Protein 4HSP (pdb70)

Sequence (147 aa):
GAPRELTWSQLIPAGAPPAPAPLPIHDLANALSEAGPAASQQSPNAPVVKALDGIEAKLPGYIVPLEISEAGLVTEFLLVPYYGACIHVPPPPSNQIVYVKTAKGVQDELYQPFWVEGTFKVENASSELAAAGYRQASKVTPYEYEG

Structure (mmCIF, N/CA/C/O backbone):
data_4HSP
#
_entry.id   4HSP
#
_cell.length_a   119.033
_cell.length_b   119.033
_cell.length_c   60.972
_cell.angle_alpha   90.000
_cell.angle_beta   90.000
_cell.angle_gamma   120.000
#
_symmetry.space_group_name_H-M   'P 62 2 2'
#
loop_
_entity.id
_entity.type
_entity.pdbx_description
1 polymer 'hypothetical protein'
2 non-polymer 'SULFATE ION'
3 non-polymer 1,2-ETHANEDIOL
4 water water
#
loop_
_atom_site.group_PDB
_atom_site.id
_atom_site.type_symbol
_atom_site.label_atom_id
_atom_site.label_alt_id
_atom_site.label_comp_id
_atom_site.label_asym_id
_atom_site.label_entity_id
_atom_site.label_seq_id
_atom_site.pdbx_PDB_ins_code
_atom_site.Cartn_x
_atom_site.Cartn_y
_atom_site.Cartn_z
_atom_site.occupancy
_atom_site.B_iso_or_equiv
_atom_site.auth_seq_id
_atom_site.auth_comp_id
_atom_site.auth_asym_id
_atom_site.auth_atom_id
_atom_site.pdbx_PDB_model_num
ATOM 1 N N . GLY A 1 1 ? 77.909 18.262 24.096 1.00 87.05 0 GLY A N 1
ATOM 2 C CA . GLY A 1 1 ? 76.647 18.395 24.819 1.00 86.01 0 GLY A CA 1
ATOM 3 C C . GLY A 1 1 ? 75.423 18.209 23.948 1.00 84.11 0 GLY A C 1
ATOM 4 O O . GLY A 1 1 ? 75.504 17.571 22.896 1.00 82.26 0 GLY A O 1
ATOM 5 N N . ALA A 1 2 ? 74.279 18.770 24.402 1.00 77.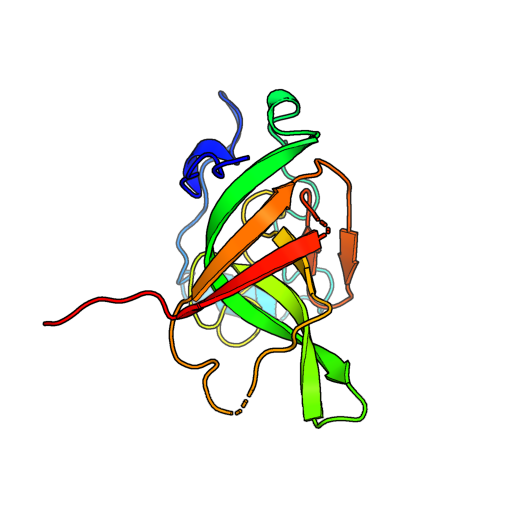45 24 ALA A N 1
ATOM 6 C CA . ALA A 1 2 ? 72.992 18.709 23.724 1.00 73.89 24 ALA A CA 1
ATOM 7 C C . ALA A 1 2 ? 73.079 19.327 22.321 1.00 74.57 24 ALA A C 1
ATOM 8 O O . ALA A 1 2 ? 73.602 20.433 22.179 1.00 76.07 24 ALA A O 1
ATOM 10 N N . PRO A 1 3 ? 72.609 18.641 21.263 1.00 66.25 25 PRO A N 1
ATOM 11 C CA . PRO A 1 3 ? 72.710 19.237 19.928 1.00 63.53 25 PRO A CA 1
ATOM 12 C C . PRO A 1 3 ? 71.729 20.387 19.703 1.00 65.22 25 PRO A C 1
ATOM 13 O O . PRO A 1 3 ? 70.604 20.375 20.227 1.00 64.78 25 PRO A O 1
ATOM 17 N N . ARG A 1 4 ? 72.184 21.390 18.918 1.00 59.85 26 ARG A N 1
ATOM 18 C CA . ARG A 1 4 ? 71.398 22.541 18.442 1.00 56.94 26 ARG A CA 1
ATOM 19 C C . ARG A 1 4 ? 70.541 22.021 17.306 1.00 56.96 26 ARG A C 1
ATOM 20 O O . ARG A 1 4 ? 71.089 21.514 16.334 1.00 53.89 26 ARG A O 1
ATOM 28 N N . GLU A 1 5 ? 69.217 22.097 17.420 1.00 53.97 27 GLU A N 1
ATOM 29 C CA . GLU A 1 5 ? 68.341 21.679 16.330 1.00 50.51 27 GLU A CA 1
ATOM 30 C C . GLU A 1 5 ? 68.410 22.702 15.208 1.00 53.81 27 GLU A C 1
ATOM 31 O O . GLU A 1 5 ? 68.324 23.897 15.441 1.00 55.40 27 GLU A O 1
ATOM 37 N N . LEU A 1 6 ? 68.570 22.217 13.994 1.00 50.75 28 LEU A N 1
ATOM 38 C CA . LEU A 1 6 ? 68.608 23.029 12.786 1.00 49.46 28 LEU A CA 1
ATOM 39 C C . LEU A 1 6 ? 67.397 22.748 11.912 1.00 49.78 28 LEU A C 1
ATOM 40 O O . LEU A 1 6 ? 66.765 21.705 12.046 1.00 47.53 28 LEU A O 1
ATOM 45 N N . THR A 1 7 ? 67.050 23.709 11.046 1.00 45.98 29 THR A N 1
ATOM 46 C CA . THR A 1 7 ? 66.054 23.561 9.991 1.00 43.75 29 THR A CA 1
ATOM 47 C C . THR A 1 7 ? 66.857 23.603 8.707 1.00 49.96 29 THR A C 1
ATOM 48 O O . THR A 1 7 ? 67.958 24.153 8.711 1.00 51.50 29 THR A O 1
ATOM 52 N N . TRP A 1 8 ? 66.316 23.093 7.592 1.00 45.56 30 TRP A N 1
ATOM 53 C CA . TRP A 1 8 ? 67.040 23.160 6.337 1.00 43.91 30 TRP A CA 1
ATOM 54 C C . TRP A 1 8 ? 67.253 24.593 5.868 1.00 48.68 30 TRP A C 1
ATOM 55 O O . TRP A 1 8 ? 68.270 24.852 5.247 1.00 49.94 30 TRP A O 1
ATOM 66 N N . SER A 1 9 ? 66.346 25.522 6.203 1.00 45.68 31 SER A N 1
ATOM 67 C CA . SER A 1 9 ? 66.463 26.933 5.805 1.00 46.58 31 SER A CA 1
ATOM 68 C C . SER A 1 9 ? 67.626 27.642 6.506 1.00 52.07 31 SER A C 1
ATOM 69 O O . SER A 1 9 ? 68.095 28.649 5.980 1.00 52.11 31 SER A O 1
ATOM 72 N N . GLN A 1 10 ? 68.107 27.115 7.673 1.00 48.80 32 GLN A N 1
ATOM 73 C CA . GLN A 1 10 ? 69.244 27.687 8.417 1.00 47.92 32 GLN A CA 1
ATOM 74 C C . GLN A 1 10 ? 70.581 27.319 7.732 1.00 51.51 32 GLN A C 1
ATOM 75 O O . GLN A 1 10 ? 71.637 27.843 8.100 1.00 52.17 32 GLN A O 1
ATOM 81 N N . LEU A 1 11 ? 70.524 26.441 6.712 1.00 45.77 33 LEU A N 1
ATOM 82 C CA . LEU A 1 11 ? 71.703 26.005 5.982 1.00 45.15 33 LEU A CA 1
ATOM 83 C C . LEU A 1 11 ? 71.900 26.857 4.737 1.00 49.49 33 LEU A C 1
ATOM 84 O O . LEU A 1 11 ? 72.900 26.695 4.049 1.00 51.24 33 LEU A O 1
ATOM 89 N N . ILE A 1 12 ? 70.969 27.781 4.471 1.00 45.35 34 ILE A N 1
ATOM 90 C CA . ILE A 1 12 ? 71.039 28.712 3.351 1.00 45.70 34 ILE A CA 1
ATOM 91 C C . ILE A 1 12 ? 71.390 30.095 3.909 1.00 55.10 34 ILE A C 1
ATOM 92 O O . ILE A 1 12 ? 70.602 30.657 4.681 1.00 56.45 34 ILE A O 1
ATOM 97 N N . PRO A 1 13 ? 72.566 30.664 3.539 1.00 53.41 35 PRO A N 1
ATOM 98 C CA . PRO A 1 13 ? 72.931 31.989 4.051 1.00 54.50 35 PRO A CA 1
ATOM 99 C C . PRO A 1 13 ? 72.027 33.095 3.517 1.00 59.91 35 PRO A C 1
ATOM 100 O O . PRO A 1 13 ? 71.362 32.932 2.494 1.00 60.19 35 PRO A O 1
ATOM 104 N N . ALA A 1 14 ? 71.972 34.198 4.257 1.00 56.41 36 ALA A N 1
ATOM 105 C CA . ALA A 1 14 ? 71.210 35.393 3.919 1.00 55.25 36 ALA A CA 1
ATOM 106 C C . ALA A 1 14 ? 71.678 35.916 2.555 1.00 58.65 36 ALA A C 1
ATOM 107 O O . ALA A 1 14 ? 72.890 36.075 2.338 1.00 58.92 36 ALA A O 1
ATOM 109 N N . GLY A 1 15 ? 70.725 36.083 1.637 1.00 53.62 37 GLY A N 1
ATOM 110 C CA . GLY A 1 15 ? 70.995 36.575 0.291 1.00 53.83 37 GLY A CA 1
ATOM 111 C C . GLY A 1 15 ? 71.150 35.496 -0.759 1.00 57.08 37 GLY A C 1
ATOM 112 O O . GLY A 1 15 ? 70.967 35.768 -1.958 1.00 56.69 37 GLY A O 1
ATOM 113 N N . ALA A 1 16 ? 71.453 34.255 -0.316 1.00 52.54 38 ALA A N 1
ATOM 114 C CA . ALA A 1 16 ? 71.616 33.116 -1.218 1.00 52.09 38 ALA A CA 1
ATOM 115 C C . ALA A 1 16 ? 70.251 32.661 -1.772 1.00 57.98 38 ALA A C 1
ATOM 116 O O . ALA A 1 16 ? 69.228 32.853 -1.103 1.00 58.20 38 ALA A O 1
ATOM 118 N N . PRO A 1 17 ? 70.203 32.082 -2.994 1.00 56.14 39 PRO A N 1
ATOM 119 C CA . PRO A 1 17 ? 68.895 31.632 -3.541 1.00 55.51 39 PRO A CA 1
ATOM 120 C C . PRO A 1 17 ? 68.220 30.576 -2.662 1.00 60.41 39 PRO A C 1
ATOM 121 O O . PRO A 1 17 ? 68.919 29.697 -2.134 1.00 59.35 39 PRO A O 1
ATOM 125 N N . PRO A 1 18 ? 66.872 30.621 -2.493 1.00 57.69 40 PRO A N 1
ATOM 126 C CA . PRO A 1 18 ? 66.210 29.564 -1.702 1.00 56.05 40 PRO A CA 1
ATOM 127 C C . PRO A 1 18 ? 66.196 28.238 -2.454 1.00 57.21 40 PRO A C 1
ATOM 128 O O . PRO A 1 18 ? 66.505 28.178 -3.657 1.00 55.81 40 PRO A O 1
ATOM 132 N N . ALA A 1 19 ? 65.903 27.158 -1.722 1.00 53.17 41 ALA A N 1
ATOM 133 C CA . ALA A 1 19 ? 65.837 25.815 -2.304 1.00 51.42 41 ALA A CA 1
ATOM 134 C C . ALA A 1 19 ? 64.710 25.759 -3.368 1.00 54.45 41 ALA A C 1
ATOM 135 O O . ALA A 1 19 ? 63.622 26.289 -3.146 1.00 52.80 41 ALA A O 1
ATOM 137 N N . PRO A 1 20 ? 64.976 25.201 -4.557 1.00 52.69 42 PRO A N 1
ATOM 138 C CA . PRO A 1 20 ? 63.926 25.165 -5.579 1.00 53.75 42 PRO A CA 1
ATOM 139 C C . PRO A 1 20 ? 62.850 24.135 -5.269 1.00 60.08 42 PRO A C 1
ATOM 140 O O . PRO A 1 20 ? 62.945 23.380 -4.289 1.00 6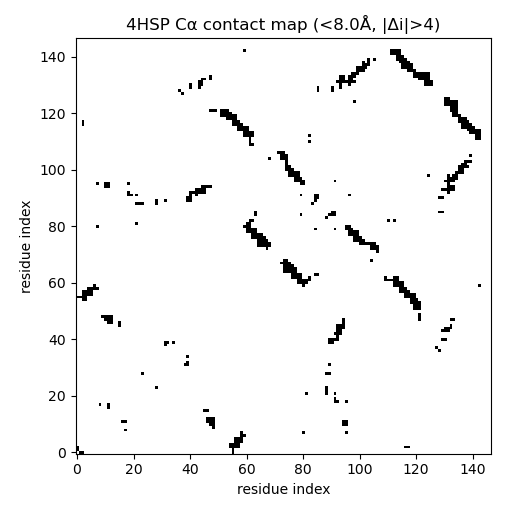1.40 42 PRO A O 1
ATOM 144 N N . ALA A 1 21 ? 61.834 24.100 -6.128 1.00 56.61 43 ALA A N 1
ATOM 145 C CA . ALA A 1 21 ? 60.767 23.109 -6.068 1.00 55.34 43 ALA A CA 1
ATOM 146 C C . ALA A 1 21 ? 61.375 21.705 -6.064 1.00 56.56 43 ALA A C 1
ATOM 147 O O . ALA A 1 21 ? 62.196 21.370 -6.940 1.00 55.97 43 ALA A O 1
ATOM 149 N N . PRO A 1 22 ? 60.996 20.905 -5.046 1.00 50.70 44 PRO A N 1
ATOM 150 C CA . PRO A 1 22 ? 61.505 19.530 -4.941 1.00 49.79 44 PRO A CA 1
ATOM 151 C C . PRO A 1 22 ? 61.008 18.629 -6.080 1.00 54.53 44 PRO A C 1
ATOM 152 O O . PRO A 1 22 ? 61.622 17.590 -6.309 1.00 56.65 44 PRO A O 1
ATOM 156 N N . LEU A 1 23 ? 59.895 19.012 -6.769 1.00 48.32 45 LEU A N 1
ATOM 157 C CA . LEU A 1 23 ? 59.328 18.317 -7.924 1.00 47.34 45 LEU A CA 1
ATOM 158 C C . LEU A 1 23 ? 59.406 19.221 -9.135 1.00 51.66 45 LEU A C 1
ATOM 159 O O . LEU A 1 23 ? 58.453 19.971 -9.370 1.00 51.97 45 LEU A O 1
ATOM 164 N N . PRO A 1 24 ? 60.525 19.196 -9.903 1.00 48.53 46 PRO A N 1
ATOM 165 C CA . PRO A 1 24 ? 60.650 20.092 -11.070 1.00 48.63 46 PRO A CA 1
ATOM 166 C C . PRO A 1 24 ? 59.557 19.950 -12.130 1.00 51.44 46 PRO A C 1
ATOM 167 O O . PRO A 1 24 ? 59.019 18.875 -12.339 1.00 52.73 46 PRO A O 1
ATOM 171 N N . ILE A 1 25 ? 59.304 21.029 -12.862 1.00 46.32 47 ILE A N 1
ATOM 172 C CA . ILE A 1 25 ? 58.374 21.029 -13.982 1.00 46.61 47 ILE A CA 1
ATOM 173 C C . ILE A 1 25 ? 58.893 20.040 -15.025 1.00 53.50 47 ILE A C 1
ATOM 174 O O . ILE A 1 25 ? 60.103 19.767 -15.077 1.00 53.92 47 ILE A O 1
ATOM 179 N N . HIS A 1 26 ? 57.973 19.464 -15.783 1.00 51.58 48 HIS A N 1
ATOM 180 C CA . HIS A 1 26 ? 58.210 18.432 -16.780 1.00 54.54 48 HIS A CA 1
ATOM 181 C C . HIS A 1 26 ? 59.342 18.768 -17.755 1.00 58.20 48 HIS A C 1
ATOM 182 O O . HIS A 1 26 ? 60.221 17.937 -17.975 1.00 57.51 48 HIS A O 1
ATOM 189 N N . ASP A 1 27 ? 59.314 19.960 -18.343 1.00 55.31 49 ASP A N 1
ATOM 190 C CA . ASP A 1 27 ? 60.336 20.341 -19.306 1.00 56.57 49 ASP A CA 1
ATOM 191 C C . ASP A 1 27 ? 61.738 20.389 -18.667 1.00 59.64 49 ASP A C 1
ATOM 192 O O . ASP A 1 27 ? 62.685 19.934 -19.293 1.00 59.49 49 ASP A O 1
ATOM 197 N N . LEU A 1 28 ? 61.836 20.835 -17.401 1.00 55.26 50 LEU A N 1
ATOM 198 C CA . LEU A 1 28 ? 63.075 20.900 -16.637 1.00 54.07 50 LEU A CA 1
ATOM 199 C C . LEU A 1 28 ? 63.592 19.490 -16.277 1.00 58.39 50 LEU A C 1
ATOM 200 O O . LEU A 1 28 ? 64.783 19.247 -16.422 1.00 60.44 50 LEU A O 1
ATOM 205 N N . ALA A 1 29 ? 62.735 18.599 -15.771 1.00 53.15 51 ALA A N 1
ATOM 206 C CA . ALA A 1 29 ? 63.119 17.220 -15.444 1.00 53.35 51 ALA A CA 1
ATOM 207 C C . ALA A 1 29 ? 63.625 16.504 -16.717 1.00 61.43 51 ALA A C 1
ATOM 208 O O . ALA A 1 29 ? 64.636 15.798 -16.649 1.00 61.84 51 ALA A O 1
ATOM 210 N N . ASN A 1 30 ? 62.955 16.734 -17.880 1.00 58.71 52 ASN A N 1
ATOM 211 C CA . ASN A 1 30 ? 63.391 16.173 -19.148 1.00 61.18 52 ASN A CA 1
ATOM 212 C C . ASN A 1 30 ? 64.717 16.788 -19.583 1.00 67.21 52 ASN A C 1
ATOM 213 O O . ASN A 1 30 ? 65.578 16.039 -20.039 1.00 68.59 52 ASN A O 1
ATOM 218 N N . ALA A 1 31 ? 64.910 18.123 -19.398 1.00 62.64 53 ALA A N 1
ATOM 219 C CA . ALA A 1 31 ? 66.160 18.781 -19.780 1.00 62.24 53 ALA A CA 1
ATOM 220 C C . ALA A 1 31 ? 67.348 18.256 -18.981 1.00 64.37 53 ALA A C 1
ATOM 221 O O . ALA A 1 31 ? 68.401 18.067 -19.564 1.00 64.71 53 ALA A O 1
ATOM 223 N N . LEU A 1 32 ? 67.164 17.966 -17.687 1.00 60.43 54 LEU A N 1
ATOM 224 C CA . LEU A 1 32 ? 68.206 17.459 -16.782 1.00 60.35 54 LEU A CA 1
ATOM 225 C C . LEU A 1 32 ? 68.453 15.970 -17.002 1.00 68.57 54 LEU A C 1
ATOM 226 O O . LEU A 1 32 ? 69.561 15.497 -16.746 1.00 69.77 54 LEU A O 1
ATOM 231 N N . SER A 1 33 ? 67.416 15.239 -17.458 1.00 66.53 55 SER A N 1
ATOM 232 C CA . SER A 1 33 ? 67.472 13.824 -17.811 1.00 67.44 55 SER A CA 1
ATOM 233 C C . SER A 1 33 ? 68.293 13.659 -19.078 1.00 74.86 55 SER A C 1
ATOM 234 O O . SER A 1 33 ? 69.200 12.821 -19.099 1.00 75.72 55 SER A O 1
ATOM 237 N N . GLU A 1 34 ? 67.990 14.479 -20.129 1.00 73.22 56 GLU A N 1
ATOM 238 C CA . GLU A 1 34 ? 68.692 14.473 -21.421 1.00 76.23 56 GLU A CA 1
ATOM 239 C C . GLU A 1 34 ? 70.155 14.875 -21.223 1.00 81.91 56 GLU A C 1
ATOM 240 O O . GLU A 1 34 ? 71.038 14.280 -21.840 1.00 83.20 56 GLU A O 1
ATOM 246 N N . ALA A 1 35 ? 70.407 15.860 -20.344 1.00 78.85 57 ALA A N 1
ATOM 247 C CA . ALA A 1 35 ? 71.758 16.291 -19.987 1.00 79.43 57 ALA A CA 1
ATOM 248 C C . ALA A 1 35 ? 72.435 15.188 -19.165 1.00 85.72 57 ALA A C 1
ATOM 249 O O . ALA A 1 35 ? 71.753 14.348 -18.567 1.00 85.12 57 ALA A O 1
ATOM 251 N N . GLY A 1 36 ? 73.761 15.188 -19.168 1.00 84.73 58 GLY A N 1
ATOM 252 C CA . GLY A 1 36 ? 74.571 14.197 -18.468 1.00 85.82 58 GLY A CA 1
ATOM 253 C C . GLY A 1 36 ? 74.325 14.046 -16.978 1.00 88.94 58 GLY A C 1
ATOM 254 O O . GLY A 1 36 ? 73.534 14.794 -16.392 1.00 86.35 58 GLY A O 1
ATOM 255 N N . PRO A 1 37 ? 75.012 13.067 -16.334 1.00 87.26 59 PRO A N 1
ATOM 256 C CA . PRO A 1 37 ? 74.850 12.886 -14.872 1.00 85.81 59 PRO A CA 1
ATOM 257 C C . PRO A 1 37 ? 75.516 14.004 -14.075 1.00 88.26 59 PRO A C 1
ATOM 258 O O . PRO A 1 37 ? 75.269 14.138 -12.870 1.00 88.49 59 PRO A O 1
ATOM 262 N N . ALA A 1 38 ? 76.374 14.790 -14.755 1.00 83.29 60 ALA A N 1
ATOM 263 C CA . ALA A 1 38 ? 77.073 15.936 -14.181 1.00 81.78 60 ALA A CA 1
ATOM 264 C C . ALA A 1 38 ? 76.071 17.066 -13.889 1.00 78.70 60 ALA A C 1
ATOM 265 O O . ALA A 1 38 ? 75.998 17.571 -12.762 1.00 78.07 60 ALA A O 1
ATOM 267 N N . ALA A 1 39 ? 75.230 17.356 -14.899 1.00 70.16 61 ALA A N 1
ATOM 268 C CA . ALA A 1 39 ? 74.208 18.393 -14.943 1.00 66.68 61 ALA A CA 1
ATOM 269 C C . ALA A 1 39 ? 73.019 18.147 -14.016 1.00 64.71 61 ALA A C 1
ATOM 270 O O . ALA A 1 39 ? 72.264 19.083 -13.795 1.00 64.06 61 ALA A O 1
ATOM 272 N N . SER A 1 40 ? 72.851 16.932 -13.462 1.00 58.39 62 SER A N 1
ATOM 273 C CA . SER A 1 40 ? 71.737 16.590 -12.558 1.00 55.82 62 SER A CA 1
ATOM 274 C C . SER A 1 40 ? 71.554 17.635 -11.445 1.00 56.85 62 SER A C 1
ATOM 275 O O . SER A 1 40 ? 70.430 18.105 -11.235 1.00 56.59 62 SER A O 1
ATOM 278 N N . GLN A 1 41 ? 72.657 17.997 -10.741 1.00 50.21 63 GLN A N 1
ATOM 279 C CA . GLN A 1 41 ? 72.623 18.954 -9.627 1.00 48.13 63 GLN A CA 1
ATOM 280 C C . GLN A 1 41 ? 72.957 20.331 -10.172 1.00 53.03 63 GLN A C 1
ATOM 281 O O . GLN A 1 41 ? 74.098 20.588 -10.553 1.00 52.07 63 GLN A O 1
ATOM 287 N N . GLN A 1 42 ? 71.945 21.207 -10.237 1.00 51.53 64 GLN A N 1
ATOM 288 C CA . GLN A 1 42 ? 72.111 22.514 -10.852 1.00 52.78 64 GLN A CA 1
ATOM 289 C C . GLN A 1 42 ? 72.832 23.538 -9.991 1.00 58.85 64 GLN A C 1
ATOM 290 O O . GLN A 1 42 ? 73.410 24.462 -10.560 1.00 60.70 64 GLN A O 1
ATOM 296 N N . SER A 1 43 ? 72.890 23.349 -8.656 1.00 54.17 65 SER A N 1
ATOM 297 C CA . SER A 1 43 ? 73.661 24.242 -7.787 1.00 52.84 65 SER A CA 1
ATOM 298 C C . SER A 1 43 ? 74.618 23.367 -6.948 1.00 52.27 65 SER A C 1
ATOM 299 O O . SER A 1 43 ? 74.334 23.065 -5.781 1.00 50.09 65 SER A O 1
ATOM 302 N N . PRO A 1 44 ? 75.756 22.934 -7.544 1.00 48.92 66 PRO A N 1
ATOM 303 C CA . PRO A 1 44 ? 76.668 22.041 -6.821 1.00 49.67 66 PRO A CA 1
ATOM 304 C C . PRO A 1 44 ? 77.675 22.776 -5.938 1.00 57.67 66 PRO A C 1
ATOM 305 O O . PRO A 1 44 ? 78.479 22.131 -5.251 1.00 58.93 66 PRO A O 1
ATOM 309 N N . ASN A 1 45 ? 77.654 24.117 -5.960 1.00 53.85 67 ASN A N 1
ATOM 310 C CA . ASN A 1 45 ? 78.583 24.862 -5.148 1.00 54.76 67 ASN A CA 1
ATOM 311 C C . ASN A 1 45 ? 77.875 26.102 -4.568 1.00 55.44 67 ASN A C 1
ATOM 312 O O . ASN A 1 45 ? 78.385 27.230 -4.599 1.00 54.81 67 ASN A O 1
ATOM 317 N N . ALA A 1 46 ? 76.676 25.837 -4.011 1.00 49.38 68 ALA A N 1
ATOM 318 C CA . ALA A 1 46 ? 75.776 26.807 -3.412 1.00 46.78 68 ALA A CA 1
ATOM 319 C C . ALA A 1 46 ? 76.408 27.437 -2.160 1.00 53.02 68 ALA A C 1
ATOM 320 O O . ALA A 1 46 ? 77.151 26.735 -1.456 1.00 53.66 68 ALA A O 1
ATOM 322 N N . PRO A 1 47 ? 76.189 28.760 -1.887 1.00 48.74 69 PRO A N 1
ATOM 323 C CA . PRO A 1 47 ? 76.783 29.384 -0.672 1.00 48.42 69 PRO A CA 1
ATOM 324 C C . PRO A 1 47 ? 76.392 28.668 0.641 1.00 52.29 69 PRO A C 1
ATOM 325 O O . PRO A 1 47 ? 75.274 28.168 0.777 1.00 50.79 69 PRO A O 1
ATOM 329 N N . VAL A 1 48 ? 77.337 28.587 1.591 1.00 50.63 70 VAL A N 1
ATOM 330 C CA . VAL A 1 48 ? 77.165 27.902 2.884 1.00 50.44 70 VAL A CA 1
ATOM 331 C C . VAL A 1 48 ? 77.247 28.8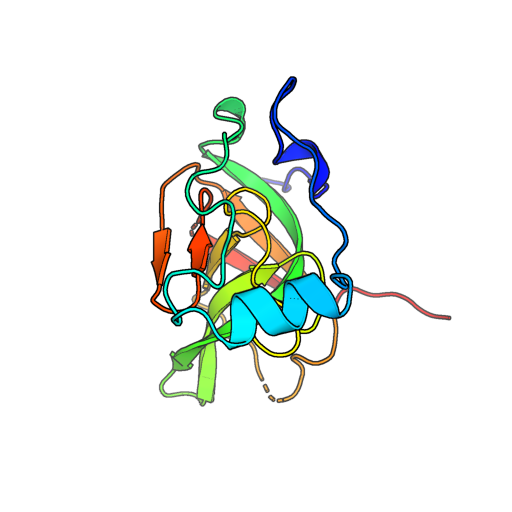87 4.079 1.00 56.37 70 VAL A C 1
ATOM 332 O O . VAL A 1 48 ? 77.846 29.964 3.952 1.00 57.09 70 VAL A O 1
ATOM 336 N N . VAL A 1 49 ? 76.623 28.507 5.225 1.00 52.67 71 VAL A N 1
ATOM 337 C CA . VAL A 1 49 ? 76.618 29.273 6.484 1.00 52.64 71 VAL A CA 1
ATOM 338 C C . VAL A 1 49 ? 77.837 28.828 7.273 1.00 59.30 71 VAL A C 1
ATOM 339 O O . VAL A 1 49 ? 77.805 27.777 7.922 1.00 58.68 71 VAL A O 1
ATOM 343 N N . LYS A 1 50 ? 78.920 29.624 7.194 1.00 58.41 72 LYS A N 1
ATOM 344 C CA . LYS A 1 50 ? 80.200 29.339 7.838 1.00 61.02 72 LYS A CA 1
ATOM 345 C C . LYS A 1 50 ? 80.130 29.330 9.382 1.00 63.86 72 LYS A C 1
ATOM 346 O O . LYS A 1 50 ? 80.987 28.704 10.006 1.00 64.01 72 LYS A O 1
ATOM 352 N N . ALA A 1 51 ? 79.116 29.989 9.997 1.00 58.91 73 ALA A N 1
ATOM 353 C CA . ALA A 1 51 ? 78.963 30.040 11.466 1.00 58.98 73 ALA A CA 1
ATOM 354 C C . ALA A 1 51 ? 78.494 28.698 12.056 1.00 63.85 73 ALA A C 1
ATOM 355 O O . ALA A 1 51 ? 78.410 28.545 13.278 1.00 65.80 73 ALA A O 1
ATOM 357 N N . LEU A 1 52 ? 78.194 27.739 11.192 1.00 59.50 74 LEU A N 1
ATOM 358 C CA . LEU A 1 52 ? 77.730 26.427 11.605 1.00 58.93 74 LEU A CA 1
ATOM 359 C C . LEU A 1 52 ? 78.897 25.474 11.842 1.00 64.19 74 LEU A C 1
ATOM 360 O O . LEU A 1 52 ? 78.686 24.412 12.415 1.00 64.83 74 LEU A O 1
ATOM 365 N N . ASP A 1 53 ? 80.116 25.847 11.418 1.00 61.85 75 ASP A N 1
ATOM 366 C CA . ASP A 1 53 ? 81.286 24.972 11.488 1.00 64.02 75 ASP A CA 1
ATOM 367 C C . ASP A 1 53 ? 81.687 24.629 12.905 1.00 68.95 75 ASP A C 1
ATOM 368 O O . ASP A 1 53 ? 81.953 25.521 13.704 1.00 71.73 75 ASP A O 1
ATOM 373 N N . GLY A 1 54 ? 81.748 23.331 13.187 1.00 63.16 76 GLY A N 1
ATOM 374 C CA . GLY A 1 54 ? 82.176 22.804 14.480 1.00 63.34 76 GLY A CA 1
ATOM 375 C C . GLY A 1 54 ? 81.107 22.625 15.530 1.00 64.92 76 GLY A C 1
ATOM 376 O O . GLY A 1 54 ? 81.412 22.178 16.630 1.00 66.49 76 GLY A O 1
ATOM 377 N N . ILE A 1 55 ? 79.851 22.954 15.227 1.00 60.18 77 ILE A N 1
ATOM 378 C CA . ILE A 1 55 ? 78.807 22.835 16.257 1.00 59.22 77 ILE A CA 1
ATOM 379 C C . ILE A 1 55 ? 78.299 21.379 16.368 1.00 63.98 77 ILE A C 1
ATOM 380 O O . ILE A 1 55 ? 78.531 20.567 15.471 1.00 61.93 77 ILE A O 1
ATOM 385 N N . GLU A 1 56 ? 77.614 21.070 17.480 1.00 61.43 78 GLU A N 1
ATOM 386 C CA . GLU A 1 56 ? 76.904 19.811 17.707 1.00 60.71 78 GLU A CA 1
ATOM 387 C C . GLU A 1 56 ? 75.498 20.095 17.207 1.00 61.23 78 GLU A C 1
ATOM 388 O O . GLU A 1 56 ? 74.817 20.943 17.772 1.00 61.39 78 GLU A O 1
ATOM 394 N N . ALA A 1 57 ? 75.100 19.506 16.088 1.00 56.13 79 ALA A N 1
ATOM 395 C CA . ALA A 1 57 ? 73.793 19.822 15.481 1.00 53.68 79 ALA A CA 1
ATOM 396 C C . ALA A 1 57 ? 72.869 18.613 15.366 1.00 57.54 79 ALA A C 1
ATOM 397 O O . ALA A 1 57 ? 73.304 17.481 15.522 1.00 58.69 79 ALA A O 1
ATOM 399 N N . LYS A 1 58 ? 71.587 18.875 15.105 1.00 53.32 80 LYS A N 1
ATOM 400 C CA . LYS A 1 58 ? 70.521 17.883 14.947 1.00 52.80 80 LYS A CA 1
ATOM 401 C C . LYS A 1 58 ? 69.646 18.354 13.777 1.00 56.32 80 LYS A C 1
ATOM 402 O O . LYS A 1 58 ? 69.138 19.478 13.768 1.00 54.16 80 LYS A O 1
ATOM 408 N N . LEU A 1 59 ? 69.525 17.526 12.767 1.00 53.19 81 LEU A N 1
ATOM 409 C CA . LEU A 1 59 ? 68.772 17.897 11.576 1.00 51.06 81 LEU A CA 1
ATOM 410 C C . LEU A 1 59 ? 67.870 16.746 11.116 1.00 53.00 81 LEU A C 1
ATOM 411 O O . LEU A 1 59 ? 68.306 15.589 11.199 1.00 52.76 81 LEU A O 1
ATOM 416 N N . PRO A 1 60 ? 66.604 17.012 10.671 1.00 48.84 82 PRO A N 1
ATOM 417 C CA . PRO A 1 60 ? 65.760 15.902 10.168 1.00 47.86 82 PRO A CA 1
ATOM 418 C C . PRO A 1 60 ? 65.948 15.710 8.659 1.00 49.67 82 PRO A C 1
ATOM 419 O O . PRO A 1 60 ? 66.330 16.644 7.947 1.00 47.14 82 PRO A O 1
ATOM 423 N N . GLY A 1 61 ? 65.668 14.520 8.162 1.00 47.94 83 GLY A N 1
ATOM 424 C CA . GLY A 1 61 ? 65.794 14.281 6.730 1.00 46.59 83 GLY A CA 1
ATOM 425 C C . GLY A 1 61 ? 65.688 12.838 6.288 1.00 51.28 83 GLY A C 1
ATOM 426 O O . GLY A 1 61 ? 65.382 11.957 7.085 1.00 50.62 83 GLY A O 1
ATOM 427 N N . TYR A 1 62 ? 65.902 12.611 4.985 1.00 46.44 84 TYR A N 1
ATOM 428 C CA . TYR A 1 62 ? 65.849 11.296 4.369 1.00 46.17 84 TYR A CA 1
ATOM 429 C C . TYR A 1 62 ? 67.254 10.843 4.018 1.00 49.88 84 TYR A C 1
ATOM 430 O O . TYR A 1 62 ? 68.128 11.667 3.757 1.00 48.70 84 TYR A O 1
ATOM 439 N N . ILE A 1 63 ? 67.490 9.530 4.072 1.00 50.38 85 ILE A N 1
ATOM 440 C CA . ILE A 1 63 ? 68.818 8.956 3.845 1.00 50.86 85 ILE A CA 1
ATOM 441 C C . ILE A 1 63 ? 68.974 8.355 2.428 1.00 55.87 85 ILE A C 1
ATOM 442 O O . ILE A 1 63 ? 68.149 7.539 2.013 1.00 54.56 85 ILE A O 1
ATOM 447 N N . VAL A 1 64 ? 70.013 8.853 1.689 1.00 52.71 86 VAL A N 1
ATOM 448 C CA . VAL A 1 64 ? 70.481 8.402 0.386 1.00 52.76 86 VAL A CA 1
ATOM 449 C C . VAL A 1 64 ? 71.762 7.612 0.677 1.00 58.59 86 VAL A C 1
ATOM 450 O O . VAL A 1 64 ? 72.809 8.225 0.889 1.00 58.21 86 VAL A O 1
ATOM 454 N N . PRO A 1 65 ? 71.695 6.260 0.746 1.00 57.68 87 PRO A N 1
ATOM 455 C CA . PRO A 1 65 ? 72.885 5.478 1.120 1.00 59.12 87 PRO A CA 1
ATOM 456 C C . PRO A 1 65 ? 74.020 5.558 0.112 1.00 63.02 87 PRO A C 1
ATOM 457 O O . PRO A 1 65 ? 73.776 5.600 -1.103 1.00 61.31 87 PRO A O 1
ATOM 461 N N . LEU A 1 66 ? 75.268 5.569 0.634 1.00 59.00 88 LEU A N 1
ATOM 462 C CA . LEU A 1 66 ? 76.468 5.667 -0.194 1.00 58.29 88 LEU A CA 1
ATOM 463 C C . LEU A 1 66 ? 77.437 4.525 0.038 1.00 64.84 88 LEU A C 1
ATOM 464 O O . LEU A 1 66 ? 78.221 4.216 -0.853 1.00 65.50 88 LEU A O 1
ATOM 469 N N . GLU A 1 67 ? 77.435 3.953 1.252 1.00 63.33 89 GLU A N 1
ATOM 470 C CA . GLU A 1 67 ? 78.331 2.882 1.652 1.00 67.11 89 GLU A CA 1
ATOM 471 C C . GLU A 1 67 ? 77.625 1.899 2.598 1.00 72.53 89 GLU A C 1
ATOM 472 O O . GLU A 1 67 ? 76.904 2.336 3.504 1.00 71.59 89 GLU A O 1
ATOM 478 N N . ILE A 1 68 ? 77.859 0.589 2.401 1.00 70.49 90 ILE A N 1
ATOM 479 C CA . ILE A 1 68 ? 77.326 -0.488 3.238 1.00 72.34 90 ILE A CA 1
ATOM 480 C C . ILE A 1 68 ? 78.488 -1.133 3.988 1.00 81.57 90 ILE A C 1
ATOM 481 O O . ILE A 1 68 ? 79.535 -1.386 3.391 1.00 82.68 90 ILE A O 1
ATOM 486 N N . SER A 1 69 ? 78.289 -1.428 5.276 1.00 81.72 91 SER A N 1
ATOM 487 C CA . SER A 1 69 ? 79.274 -2.069 6.141 1.00 85.54 91 SER A CA 1
ATOM 488 C C . SER A 1 69 ? 79.294 -3.577 5.949 1.00 97.62 91 SER A C 1
ATOM 489 O O . SER A 1 69 ? 78.483 -4.134 5.201 1.00 97.63 91 SER A O 1
ATOM 492 N N . GLU A 1 70 ? 80.211 -4.240 6.676 1.00 101.20 92 GLU A N 1
ATOM 493 C CA . GLU A 1 70 ? 80.390 -5.697 6.711 1.00 105.98 92 GLU A CA 1
ATOM 494 C C . GLU A 1 70 ? 79.131 -6.369 7.309 1.00 109.20 92 GLU A C 1
ATOM 495 O O . GLU A 1 70 ? 78.732 -7.457 6.861 1.00 110.07 92 GLU A O 1
ATOM 501 N N . ALA A 1 71 ? 78.496 -5.659 8.294 1.00 102.65 93 ALA A N 1
ATOM 502 C CA . ALA A 1 71 ? 77.277 -6.002 9.044 1.00 101.42 93 ALA A CA 1
ATOM 503 C C . ALA A 1 71 ? 75.953 -5.773 8.233 1.00 101.34 93 ALA A C 1
ATOM 504 O O . ALA A 1 71 ? 74.871 -6.105 8.731 1.00 100.83 93 ALA A O 1
ATOM 506 N N . GLY A 1 72 ? 76.055 -5.215 7.020 1.00 94.34 94 GLY A N 1
ATOM 507 C CA . GLY A 1 72 ? 74.904 -4.927 6.167 1.00 90.99 94 GLY A CA 1
ATOM 508 C C . GLY A 1 72 ? 74.147 -3.669 6.556 1.00 89.41 94 GLY A C 1
ATOM 509 O O . GLY A 1 72 ? 72.939 -3.575 6.330 1.00 88.20 94 GLY A O 1
ATOM 510 N N . LEU A 1 73 ? 74.851 -2.689 7.147 1.00 82.63 95 LEU A N 1
ATOM 511 C CA . LEU A 1 73 ? 74.278 -1.408 7.563 1.00 78.72 95 LEU A CA 1
ATOM 512 C C . LEU A 1 73 ? 74.854 -0.264 6.748 1.00 80.30 95 LEU A C 1
ATOM 513 O O . LEU A 1 73 ? 76.000 -0.335 6.316 1.00 81.63 95 LEU A O 1
ATOM 518 N N . VAL A 1 74 ? 74.084 0.817 6.592 1.00 73.52 96 VAL A N 1
ATOM 519 C CA . VAL A 1 74 ? 74.511 2.022 5.890 1.00 70.51 96 VAL A CA 1
ATOM 520 C C . VAL A 1 74 ? 75.352 2.847 6.851 1.00 75.34 96 VAL A C 1
ATOM 521 O O . VAL A 1 74 ? 74.876 3.221 7.921 1.00 75.16 96 VAL A O 1
ATOM 525 N N . THR A 1 75 ? 76.610 3.101 6.486 1.00 71.40 97 THR A N 1
ATOM 526 C CA . THR A 1 75 ? 77.526 3.832 7.351 1.00 69.88 97 THR A CA 1
ATOM 527 C C . THR A 1 75 ? 77.946 5.169 6.749 1.00 68.90 97 THR A C 1
ATOM 528 O O . THR A 1 75 ? 78.529 5.979 7.461 1.00 68.97 97 THR A O 1
ATOM 532 N N . GLU A 1 76 ? 77.666 5.402 5.450 1.00 62.62 98 GLU A N 1
ATOM 533 C CA . GLU A 1 76 ? 77.936 6.674 4.764 1.00 59.58 98 GLU A CA 1
ATOM 534 C C . GLU A 1 76 ? 76.744 7.003 3.900 1.00 61.21 98 GLU A C 1
ATOM 535 O O . GLU A 1 76 ? 76.256 6.161 3.158 1.00 62.67 98 GLU A O 1
ATOM 541 N N . PHE A 1 77 ? 76.233 8.211 4.026 1.00 55.17 99 PHE A N 1
ATOM 542 C CA . PHE A 1 77 ? 75.063 8.596 3.264 1.00 51.66 99 PHE A CA 1
ATOM 543 C C . PHE A 1 77 ? 74.910 10.089 3.121 1.00 55.93 99 PHE A C 1
ATOM 544 O O . PHE A 1 77 ? 75.534 10.852 3.854 1.00 55.96 99 PHE A O 1
ATOM 552 N N . LEU A 1 78 ? 74.019 10.506 2.196 1.00 52.50 100 LEU A N 1
ATOM 553 C CA . LEU A 1 78 ? 73.608 11.904 2.063 1.00 48.83 100 LEU A CA 1
ATOM 554 C C . LEU A 1 78 ? 72.301 12.087 2.827 1.00 50.04 100 LEU A C 1
ATOM 555 O O . LEU A 1 78 ? 71.387 11.272 2.678 1.00 48.67 100 LEU A O 1
ATOM 560 N N . LEU A 1 79 ? 72.236 13.123 3.679 1.00 46.50 101 LEU A N 1
ATOM 561 C CA . LEU A 1 79 ? 71.035 13.568 4.373 1.00 44.91 101 LEU A CA 1
ATOM 562 C C . LEU A 1 79 ? 70.472 14.681 3.524 1.00 48.99 101 LEU A C 1
ATOM 563 O O . LEU A 1 79 ? 71.180 15.631 3.171 1.00 47.88 101 LEU A O 1
ATOM 568 N N . VAL A 1 80 ? 69.228 14.497 3.098 1.00 45.58 102 VAL A N 1
ATOM 569 C CA . VAL A 1 80 ? 68.508 15.392 2.194 1.00 42.79 102 VAL A CA 1
ATOM 570 C C . VAL A 1 80 ? 67.141 15.752 2.833 1.00 46.63 102 VAL A C 1
ATOM 571 O O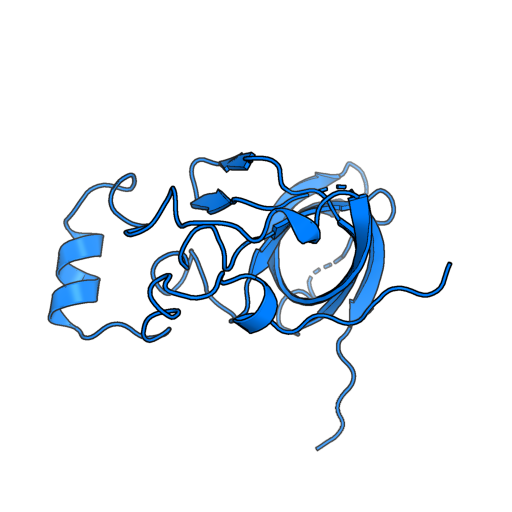 . VAL A 1 80 ? 66.636 14.993 3.680 1.00 46.09 102 VAL A O 1
ATOM 575 N N . PRO A 1 81 ? 66.514 16.870 2.415 1.00 43.30 103 PRO A N 1
ATOM 576 C CA . PRO A 1 81 ? 65.245 17.273 3.048 1.00 43.68 103 PRO A CA 1
ATOM 577 C C . PRO A 1 81 ? 64.002 16.562 2.489 1.00 51.08 103 PRO A C 1
ATOM 578 O O . PRO A 1 81 ? 62.894 16.798 2.971 1.00 52.00 103 PRO A O 1
ATOM 582 N N . TYR A 1 82 ? 64.156 15.759 1.445 1.00 4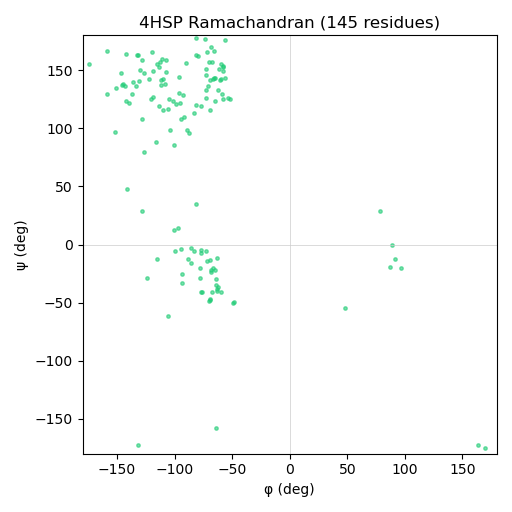8.45 104 TYR A N 1
ATOM 583 C CA . TYR A 1 82 ? 63.005 15.094 0.872 1.00 49.46 104 TYR A CA 1
ATOM 584 C C . TYR A 1 82 ? 63.389 13.744 0.332 1.00 54.21 104 TYR A C 1
ATOM 585 O O . TYR A 1 82 ? 64.532 13.524 -0.098 1.00 51.94 104 TYR A O 1
ATOM 594 N N . TYR A 1 83 ? 62.424 12.818 0.418 1.00 53.14 105 TYR A N 1
ATOM 595 C CA . TYR A 1 83 ? 62.585 11.471 -0.064 1.00 55.93 105 TYR A CA 1
ATOM 596 C C . TYR A 1 83 ? 62.704 11.499 -1.579 1.00 60.99 105 TYR A C 1
ATOM 597 O O . TYR A 1 83 ? 62.026 12.280 -2.241 1.00 59.64 105 TYR A O 1
ATOM 606 N N . GLY A 1 84 ? 63.560 10.641 -2.102 1.00 61.15 106 GLY A N 1
ATOM 607 C CA . GLY A 1 84 ? 63.756 10.492 -3.538 1.00 62.32 106 GLY A CA 1
ATOM 608 C C . GLY A 1 84 ? 64.847 11.348 -4.144 1.00 66.83 106 GLY A C 1
ATOM 609 O O . GLY A 1 84 ? 65.223 11.119 -5.297 1.00 67.13 106 GLY A O 1
ATOM 610 N N . ALA A 1 85 ? 65.351 12.345 -3.385 1.00 63.18 107 ALA A N 1
ATOM 611 C CA . ALA A 1 85 ? 66.414 13.251 -3.817 1.00 62.83 107 ALA A CA 1
ATOM 612 C C . ALA A 1 85 ? 67.575 12.454 -4.330 1.00 70.79 107 ALA A C 1
ATOM 613 O O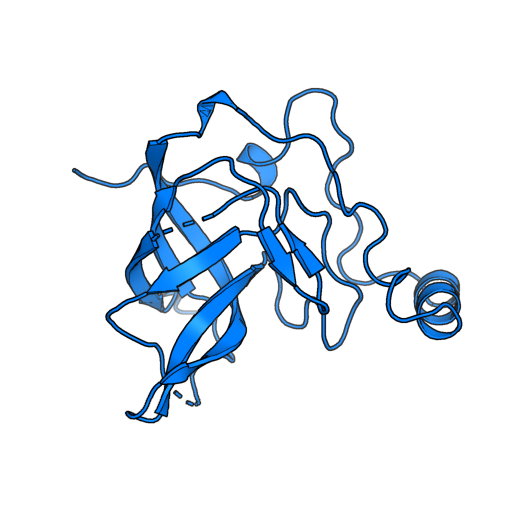 . ALA A 1 85 ? 68.016 11.528 -3.643 1.00 73.67 107 ALA A O 1
ATOM 615 N N . CYS A 1 86 ? 67.993 12.754 -5.590 1.00 67.30 108 CYS A N 1
ATOM 616 C CA . CYS A 1 86 ? 69.086 12.180 -6.392 1.00 68.00 108 CYS A CA 1
ATOM 617 C C . CYS A 1 86 ? 68.649 10.962 -7.162 1.00 71.78 108 CYS A C 1
ATOM 618 O O . CYS A 1 86 ? 69.327 10.600 -8.116 1.00 73.21 108 CYS A O 1
ATOM 621 N N . ILE A 1 87 ? 67.543 10.317 -6.763 1.00 67.56 109 ILE A N 1
ATOM 622 C CA . ILE A 1 87 ? 67.070 9.069 -7.369 1.00 67.57 109 ILE A CA 1
ATOM 623 C C . ILE A 1 87 ? 65.848 9.281 -8.256 1.00 68.52 109 ILE A C 1
ATOM 624 O O . ILE A 1 87 ? 65.902 8.968 -9.444 1.00 70.08 109 ILE A O 1
ATOM 629 N N . HIS A 1 88 ? 64.746 9.755 -7.678 1.00 62.61 110 HIS A N 1
ATOM 630 C CA . HIS A 1 88 ? 63.485 9.950 -8.387 1.00 62.76 110 HIS A CA 1
ATOM 631 C C . HIS A 1 88 ? 63.330 11.366 -8.938 1.00 61.66 110 HIS A C 1
ATOM 632 O O . HIS A 1 88 ? 62.631 11.560 -9.928 1.00 61.80 110 HIS A O 1
ATOM 639 N N . VAL A 1 89 ? 64.002 12.333 -8.325 1.00 54.88 111 VAL A N 1
ATOM 640 C CA . VAL A 1 89 ? 64.028 13.736 -8.734 1.00 53.38 111 VAL A CA 1
ATOM 641 C C . VAL A 1 89 ? 65.484 14.197 -8.724 1.00 56.46 111 VAL A C 1
ATOM 642 O O . VAL A 1 89 ? 66.287 13.564 -8.032 1.00 56.08 111 VAL A O 1
ATOM 646 N N . PRO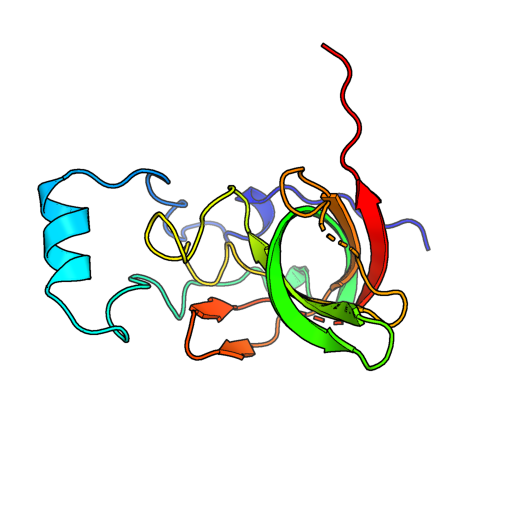 A 1 90 ? 65.844 15.328 -9.379 1.00 52.04 112 PRO A N 1
ATOM 647 C CA . PRO A 1 90 ? 67.244 15.807 -9.317 1.00 51.00 112 PRO A CA 1
ATOM 648 C C . PRO A 1 90 ? 67.770 16.081 -7.903 1.00 52.47 112 PRO A C 1
ATOM 649 O O . PRO A 1 90 ? 66.991 16.404 -7.009 1.00 50.74 112 PRO A O 1
ATOM 653 N N . PRO A 1 91 ? 69.102 15.992 -7.683 1.00 50.31 113 PRO A N 1
ATOM 654 C CA . PRO A 1 91 ? 69.649 16.311 -6.349 1.00 49.94 113 PRO A CA 1
ATOM 655 C C . PRO A 1 91 ? 69.310 17.734 -5.875 1.00 55.58 113 PRO A C 1
ATOM 656 O O . PRO A 1 91 ? 69.247 18.655 -6.712 1.00 56.78 113 PRO A O 1
ATOM 660 N N . PRO A 1 92 ? 69.159 17.963 -4.540 1.00 51.52 114 PRO A N 1
ATOM 661 C CA . PRO A 1 92 ? 68.953 19.345 -4.042 1.00 49.21 114 PRO A CA 1
ATOM 662 C C . PRO A 1 92 ? 70.216 20.205 -4.223 1.00 53.19 114 PRO A C 1
ATOM 663 O O . PRO A 1 92 ? 71.277 19.630 -4.504 1.00 53.42 114 PRO A O 1
ATOM 667 N N . PRO A 1 93 ? 70.179 21.553 -4.022 1.00 48.98 115 PRO A N 1
ATOM 668 C CA . PRO A 1 93 ? 71.441 22.336 -4.037 1.00 48.75 115 PRO A CA 1
ATOM 669 C C . PRO A 1 93 ? 72.400 21.827 -2.951 1.00 50.55 115 PRO A C 1
ATOM 670 O O . PRO A 1 93 ? 71.939 21.228 -1.973 1.00 48.50 115 PRO A O 1
ATOM 674 N N . SER A 1 94 ? 73.722 22.033 -3.125 1.00 46.56 116 SER A N 1
ATOM 675 C CA . SER A 1 94 ? 74.748 21.490 -2.212 1.00 45.76 116 SER A CA 1
ATOM 676 C C . SER A 1 94 ? 74.667 22.025 -0.766 1.00 49.83 116 SER A C 1
ATOM 677 O O . SER A 1 94 ? 75.327 21.478 0.127 1.00 50.23 116 SER A O 1
ATOM 680 N N . ASN A 1 95 ? 73.865 23.065 -0.529 1.00 46.48 117 ASN A N 1
ATOM 681 C CA . ASN A 1 95 ? 73.693 23.638 0.809 1.00 46.26 117 ASN A CA 1
ATOM 682 C C . ASN A 1 95 ? 72.380 23.124 1.421 1.00 48.39 117 ASN A C 1
ATOM 683 O O . ASN A 1 95 ? 71.937 23.616 2.458 1.00 48.00 117 ASN A O 1
ATOM 688 N N . GLN A 1 96 ? 71.794 22.095 0.777 1.00 42.97 118 GLN A N 1
ATOM 689 C CA . GLN A 1 96 ? 70.587 21.382 1.204 1.00 41.88 118 GLN A CA 1
ATOM 690 C C . GLN A 1 96 ? 70.915 19.869 1.210 1.00 45.60 118 GLN A C 1
ATOM 691 O O . GLN A 1 96 ? 70.053 19.023 1.017 1.00 43.29 118 GLN A O 1
ATOM 697 N N . ILE A 1 97 ? 72.201 19.552 1.441 1.00 44.82 119 ILE A N 1
ATOM 698 C CA . ILE A 1 97 ? 72.749 18.193 1.545 1.00 45.23 119 ILE A CA 1
ATOM 699 C C . ILE A 1 97 ? 73.838 18.183 2.619 1.00 49.00 119 ILE A C 1
ATOM 700 O O . ILE A 1 97 ? 74.673 19.080 2.656 1.00 47.96 119 ILE A O 1
ATOM 705 N N . VAL A 1 98 ? 73.831 17.151 3.466 1.00 46.04 120 VAL A N 1
ATOM 706 C CA . VAL A 1 98 ? 74.859 16.856 4.456 1.00 46.47 120 VAL A CA 1
ATOM 707 C C . VAL A 1 98 ? 75.440 15.457 4.142 1.00 51.17 120 VAL A C 1
ATOM 708 O O . VAL A 1 98 ? 74.686 14.489 4.055 1.00 48.71 120 VAL A O 1
ATOM 712 N N . TYR A 1 99 ? 76.764 15.360 3.973 1.00 51.94 121 TYR A N 1
ATOM 713 C CA . TYR A 1 99 ? 77.462 14.081 3.832 1.00 54.99 121 TYR A CA 1
ATOM 714 C C . TYR A 1 99 ? 77.693 13.569 5.263 1.00 59.22 121 TYR A C 1
ATOM 715 O O . TYR A 1 99 ? 78.400 14.209 6.046 1.00 58.96 121 TYR A O 1
ATOM 724 N N . VAL A 1 100 ? 77.029 12.463 5.627 1.00 55.95 122 VAL A N 1
ATOM 725 C CA . VAL A 1 100 ? 77.085 11.887 6.975 1.00 55.91 122 VAL A CA 1
ATOM 726 C C . VAL A 1 100 ? 77.888 10.575 6.967 1.00 61.86 122 VAL A C 1
ATOM 727 O O . VAL A 1 100 ? 77.742 9.782 6.046 1.00 60.11 122 VAL A O 1
ATOM 731 N N . LYS A 1 101 ? 78.747 10.390 8.005 1.00 61.71 123 LYS A N 1
ATOM 732 C CA . LYS A 1 101 ? 79.533 9.193 8.365 1.00 63.22 123 LYS A CA 1
ATOM 733 C C . LYS A 1 101 ? 79.065 8.764 9.765 1.00 69.67 123 LYS A C 1
ATOM 734 O O . LYS A 1 101 ? 78.993 9.613 10.659 1.00 69.07 123 LYS A O 1
ATOM 740 N N . THR A 1 102 ? 78.668 7.494 9.936 1.00 68.65 124 THR A N 1
ATOM 741 C CA . THR A 1 102 ? 78.210 6.988 11.240 1.00 70.56 124 THR A CA 1
ATOM 742 C C . THR A 1 102 ? 78.875 5.618 11.583 1.00 78.56 124 THR A C 1
ATOM 743 O O . THR A 1 102 ? 78.980 4.734 10.724 1.00 79.23 124 THR A O 1
ATOM 747 N N . ALA A 1 103 ? 79.315 5.464 12.834 1.00 77.43 125 ALA A N 1
ATOM 748 C CA . ALA A 1 103 ? 79.886 4.205 13.320 1.00 81.26 125 ALA A CA 1
ATOM 749 C C . ALA A 1 103 ? 78.746 3.206 13.598 1.00 90.62 125 ALA A C 1
ATOM 750 O O . ALA A 1 103 ? 78.869 2.025 13.273 1.00 93.33 125 ALA A O 1
ATOM 752 N N . LYS A 1 104 ? 77.631 3.697 14.178 1.00 88.72 126 LYS A N 1
ATOM 753 C CA . LYS A 1 104 ? 76.395 2.945 14.428 1.00 89.91 126 LYS A CA 1
ATOM 754 C C . LYS A 1 104 ? 75.557 3.069 13.151 1.00 93.56 126 LYS A C 1
ATOM 755 O O . LYS A 1 104 ? 74.895 4.107 12.930 1.00 91.09 126 LYS A O 1
ATOM 761 N N . GLY A 1 105 ? 75.657 2.056 12.291 1.00 91.02 127 GLY A N 1
ATOM 762 C CA . GLY A 1 105 ? 74.970 2.040 11.004 1.00 88.86 127 GLY A CA 1
ATOM 763 C C . GLY A 1 105 ? 73.456 1.995 11.062 1.00 90.40 127 GLY A C 1
ATOM 764 O O . GLY A 1 105 ? 72.874 1.711 12.111 1.00 91.82 127 GLY A O 1
ATOM 765 N N . VAL A 1 106 ? 72.811 2.266 9.924 1.00 83.21 128 VAL A N 1
ATOM 766 C CA . VAL A 1 106 ? 71.358 2.221 9.787 1.00 81.76 128 VAL A CA 1
ATOM 767 C C . VAL A 1 106 ? 71.004 1.062 8.878 1.00 88.21 128 VAL A C 1
ATOM 768 O O . VAL A 1 106 ? 71.676 0.847 7.876 1.00 87.03 128 VAL A O 1
ATOM 772 N N . GLN A 1 107 ? 69.914 0.356 9.201 1.00 88.85 129 GLN A N 1
ATOM 773 C CA . GLN A 1 107 ? 69.360 -0.764 8.432 1.00 91.22 129 GLN A CA 1
ATOM 774 C C . GLN A 1 107 ? 68.894 -0.273 7.066 1.00 94.37 129 GLN A C 1
ATOM 775 O O . GLN A 1 107 ? 68.132 0.691 7.019 1.00 91.73 129 GLN A O 1
ATOM 794 N N . ASP A 1 109 ? 66.786 -1.520 5.024 1.00 96.53 131 ASP A N 1
ATOM 795 C CA . ASP A 1 109 ? 65.342 -1.761 4.940 1.00 96.63 131 ASP A CA 1
ATOM 796 C C . ASP A 1 109 ? 64.502 -0.531 5.333 1.00 94.79 131 ASP A C 1
ATOM 797 O O . ASP A 1 109 ? 63.672 -0.075 4.533 1.00 93.01 131 ASP A O 1
ATOM 802 N N . GLU A 1 110 ? 64.756 0.017 6.535 1.00 87.59 132 GLU A N 1
ATOM 803 C CA . GLU A 1 110 ? 64.011 1.112 7.133 1.00 84.27 132 GLU A CA 1
ATOM 804 C C . GLU A 1 110 ? 64.407 2.548 6.639 1.00 80.01 132 GLU A C 1
ATOM 805 O O . GLU A 1 110 ? 64.244 3.502 7.393 1.00 78.53 132 GLU A O 1
ATOM 811 N N . LEU A 1 111 ? 64.775 2.717 5.349 1.00 71.60 133 LEU A N 1
ATOM 812 C CA . LEU A 1 111 ? 65.145 4.023 4.788 1.00 67.40 133 LEU A CA 1
ATOM 813 C C . LEU A 1 111 ? 63.992 4.725 4.055 1.00 67.58 133 LEU A C 1
ATOM 814 O O . LEU A 1 111 ? 64.221 5.713 3.352 1.00 66.34 133 LEU A O 1
ATOM 819 N N . TYR A 1 112 ? 62.762 4.248 4.246 1.00 63.80 134 TYR A N 1
ATOM 820 C CA . TYR A 1 112 ? 61.517 4.771 3.654 1.00 62.43 134 TYR A CA 1
ATOM 821 C C . TYR A 1 112 ? 60.985 5.907 4.526 1.00 64.72 134 TYR A C 1
ATOM 822 O O . TYR A 1 112 ? 60.104 6.658 4.121 1.00 64.44 134 TYR A O 1
ATOM 831 N N . GLN A 1 113 ? 61.493 5.993 5.756 1.00 61.45 135 GLN A N 1
ATOM 832 C CA . GLN A 1 113 ? 61.059 6.968 6.759 1.00 59.33 135 GLN A CA 1
ATOM 833 C C . GLN A 1 113 ? 62.110 8.046 6.960 1.00 59.18 135 GLN A C 1
ATOM 834 O O . GLN A 1 113 ? 63.292 7.803 6.644 1.00 56.65 135 GLN A O 1
ATOM 840 N N . PRO A 1 114 ? 61.714 9.235 7.502 1.00 52.91 136 PRO A N 1
ATOM 841 C CA . PRO A 1 114 ? 62.726 10.241 7.810 1.00 50.15 136 PRO A CA 1
ATOM 842 C C . PRO A 1 114 ? 63.404 9.897 9.129 1.00 53.29 136 PRO A C 1
ATOM 843 O O . PRO A 1 114 ? 62.890 9.089 9.919 1.00 54.18 136 PRO A O 1
ATOM 847 N N . PHE A 1 115 ? 64.564 10.498 9.353 1.00 49.05 137 PHE A N 1
ATOM 848 C CA . PHE A 1 115 ? 65.359 10.331 10.563 1.00 49.49 137 PHE A CA 1
ATOM 849 C C . PHE A 1 115 ? 65.809 11.651 11.131 1.00 51.51 137 PHE A C 1
ATOM 850 O O . PHE A 1 115 ? 65.789 12.650 10.434 1.00 50.08 137 PHE A O 1
ATOM 858 N N . TRP A 1 116 ? 66.224 11.634 12.403 1.00 49.61 138 TRP A N 1
ATOM 859 C CA . TRP A 1 116 ? 66.949 12.677 13.118 1.00 49.66 138 TRP A CA 1
ATOM 860 C C . TRP A 1 116 ? 68.429 12.260 13.092 1.00 51.91 138 TRP A C 1
ATOM 861 O O . TRP A 1 116 ? 68.754 11.149 13.509 1.00 49.74 138 TRP A O 1
ATOM 872 N N . VAL A 1 117 ? 69.300 13.101 12.527 1.00 50.04 139 VAL A N 1
ATOM 873 C CA . VAL A 1 117 ? 70.747 12.854 12.527 1.00 51.29 139 VAL A CA 1
ATOM 874 C C . VAL A 1 117 ? 71.403 13.903 13.467 1.00 57.08 139 VAL A C 1
ATOM 875 O O . VAL A 1 117 ? 71.346 15.100 13.186 1.00 56.11 139 VAL A O 1
ATOM 879 N N . GLU A 1 118 ? 72.006 13.445 14.560 1.00 56.06 140 GLU A N 1
ATOM 880 C CA . GLU A 1 118 ? 72.733 14.266 15.536 1.00 57.13 140 GLU A CA 1
ATOM 881 C C . GLU A 1 118 ? 74.204 13.977 15.442 1.00 62.95 140 GLU A C 1
ATOM 882 O O . GLU A 1 118 ? 74.583 12.808 15.346 1.00 64.81 140 GLU A O 1
ATOM 888 N N . GLY A 1 119 ? 75.033 15.001 15.586 1.00 58.73 141 GLY A N 1
ATOM 889 C CA . GLY A 1 119 ? 76.484 14.817 15.602 1.00 58.83 141 GLY A CA 1
ATOM 890 C C . GLY A 1 119 ? 77.279 16.081 15.386 1.00 59.70 141 GLY A C 1
ATOM 891 O O . GLY A 1 119 ? 76.714 17.162 15.366 1.00 57.09 141 GLY A O 1
ATOM 892 N N . THR A 1 120 ? 78.598 15.959 15.237 1.00 59.60 142 THR A N 1
ATOM 893 C CA . THR A 1 120 ? 79.493 17.095 14.988 1.00 59.21 142 THR A CA 1
ATOM 894 C C . THR A 1 120 ? 79.269 17.548 13.551 1.00 61.31 142 THR A C 1
ATOM 895 O O . THR A 1 120 ? 79.347 16.742 12.615 1.00 61.75 142 THR A O 1
ATOM 899 N N . PHE A 1 121 ? 78.970 18.837 13.395 1.00 55.82 143 PHE A N 1
ATOM 900 C CA . PHE A 1 121 ? 78.635 19.478 12.140 1.00 53.66 143 PHE A CA 1
ATOM 901 C C . PHE A 1 121 ? 79.789 20.320 11.627 1.00 59.08 143 PHE A C 1
ATOM 902 O O . PHE A 1 121 ? 80.242 21.220 12.313 1.00 60.66 143 PHE A O 1
ATOM 910 N N . LYS A 1 122 ? 80.211 20.066 10.389 1.00 57.19 144 LYS A N 1
ATOM 911 C CA . LYS A 1 122 ? 81.321 20.734 9.703 1.00 59.06 144 LYS A CA 1
ATOM 912 C C . LYS A 1 122 ? 80.886 21.399 8.404 1.00 61.47 144 LYS A C 1
ATOM 913 O O . LYS A 1 122 ? 80.124 20.817 7.627 1.00 60.01 144 LYS A O 1
ATOM 919 N N . VAL A 1 123 ? 81.463 22.560 8.119 1.00 59.83 145 VAL A N 1
ATOM 920 C CA . VAL A 1 123 ? 81.250 23.299 6.880 1.00 59.06 145 VAL A CA 1
ATOM 921 C C . VAL A 1 123 ? 82.486 22.986 6.037 1.00 69.90 145 VAL A C 1
ATOM 922 O O . VAL A 1 123 ? 83.520 23.657 6.136 1.00 71.81 145 VAL A O 1
ATOM 926 N N . GLU A 1 124 ? 82.401 21.858 5.317 1.00 68.83 146 GLU A N 1
ATOM 927 C CA . GLU A 1 124 ? 83.459 21.277 4.499 1.00 70.66 146 GLU A CA 1
ATOM 928 C C . GLU A 1 124 ? 82.844 20.630 3.287 1.00 73.14 146 GLU A C 1
ATOM 929 O O . GLU A 1 124 ? 81.815 19.960 3.397 1.00 71.54 146 GLU A O 1
ATOM 935 N N . ASN A 1 125 ? 83.469 20.828 2.132 1.00 68.88 147 ASN A N 1
ATOM 936 C CA . ASN A 1 125 ? 82.991 20.268 0.889 1.00 67.14 147 ASN A CA 1
ATOM 937 C C . ASN A 1 125 ? 83.145 18.755 0.863 1.00 71.38 147 ASN A C 1
ATOM 938 O O . ASN A 1 125 ? 84.118 18.211 1.400 1.00 73.88 147 ASN A O 1
ATOM 943 N N . ALA A 1 126 ? 82.139 18.079 0.284 1.00 65.04 148 ALA A N 1
ATOM 944 C CA . ALA A 1 126 ? 82.099 16.625 0.127 1.00 65.13 148 ALA A CA 1
ATOM 945 C C . ALA A 1 126 ? 81.473 16.272 -1.230 1.00 69.36 148 ALA A C 1
ATOM 946 O O . ALA A 1 126 ? 80.386 16.726 -1.558 1.00 67.87 148 ALA A O 1
ATOM 948 N N . SER A 1 127 ? 82.175 15.526 -2.038 1.00 68.42 149 SER A N 1
ATOM 949 C CA . SER A 1 127 ? 81.627 15.198 -3.340 1.00 68.98 149 SER A CA 1
ATOM 950 C C . SER A 1 127 ? 81.450 13.718 -3.506 1.00 73.86 149 SER A C 1
ATOM 951 O O . SER A 1 127 ? 82.158 12.912 -2.897 1.00 75.41 149 SER A O 1
ATOM 954 N N . SER A 1 128 ? 80.451 13.378 -4.295 1.00 70.02 150 SER A N 1
ATOM 955 C CA . SER A 1 128 ? 80.107 12.037 -4.745 1.00 70.91 150 SER A CA 1
ATOM 956 C C . SER A 1 128 ? 79.649 12.191 -6.167 1.00 73.01 150 SER A C 1
ATOM 957 O O . SER A 1 128 ? 79.383 13.316 -6.602 1.00 71.47 150 SER A O 1
ATOM 960 N N . GLU A 1 129 ? 79.590 11.098 -6.910 1.00 70.80 151 GLU A N 1
ATOM 961 C CA . GLU A 1 129 ? 79.156 11.150 -8.300 1.00 70.76 151 GLU A CA 1
ATOM 962 C C . GLU A 1 129 ? 77.645 11.496 -8.370 1.00 73.51 151 GLU A C 1
ATOM 963 O O . GLU A 1 129 ? 77.167 12.039 -9.371 1.00 74.85 151 GLU A O 1
ATOM 969 N N . LEU A 1 130 ? 76.928 11.206 -7.279 1.00 66.98 152 LEU A N 1
ATOM 970 C CA . LEU A 1 130 ? 75.503 11.411 -7.088 1.00 64.35 152 LEU A CA 1
ATOM 971 C C . LEU A 1 130 ? 75.181 12.862 -6.831 1.00 65.17 152 LEU A C 1
ATOM 972 O O . LEU A 1 130 ? 74.160 13.339 -7.319 1.00 65.07 152 LEU A O 1
ATOM 977 N N . ALA A 1 131 ? 76.006 13.555 -6.016 1.00 59.08 153 ALA A N 1
ATOM 978 C CA . ALA A 1 131 ? 75.810 14.949 -5.647 1.00 55.97 153 ALA A CA 1
ATOM 979 C C . ALA A 1 131 ? 76.967 15.505 -4.824 1.00 60.36 153 ALA A C 1
ATOM 980 O O . ALA A 1 131 ? 77.660 14.769 -4.134 1.00 62.37 153 ALA A O 1
ATOM 982 N N . ALA A 1 132 ? 77.138 16.828 -4.872 1.00 55.19 154 ALA A N 1
ATOM 983 C CA . ALA A 1 132 ? 78.087 17.575 -4.065 1.00 53.34 154 ALA A CA 1
ATOM 984 C C . ALA A 1 132 ? 77.353 18.130 -2.847 1.00 53.85 154 ALA A C 1
ATOM 985 O O . ALA A 1 132 ? 76.182 18.503 -2.960 1.00 50.62 154 ALA A O 1
ATOM 987 N N . ALA A 1 133 ? 78.034 18.178 -1.680 1.00 50.32 155 ALA A N 1
ATOM 988 C CA . ALA A 1 133 ? 77.501 18.724 -0.433 1.00 48.29 155 ALA A CA 1
ATOM 989 C C . ALA A 1 133 ? 78.464 19.776 0.098 1.00 53.76 155 ALA A C 1
ATOM 990 O O . ALA A 1 133 ? 79.670 19.673 -0.141 1.00 56.71 155 ALA A O 1
ATOM 992 N N . GLY A 1 134 ? 77.923 20.796 0.766 1.00 48.16 156 GLY A N 1
ATOM 993 C CA . GLY A 1 134 ? 78.684 21.884 1.370 1.00 47.35 156 GLY A CA 1
ATOM 994 C C . GLY A 1 134 ? 78.882 21.680 2.856 1.00 51.33 156 GLY A C 1
ATOM 995 O O . GLY A 1 134 ? 79.640 22.421 3.486 1.00 52.22 156 GLY A O 1
ATOM 996 N N . TYR A 1 135 ? 78.238 20.627 3.402 1.00 47.96 157 TYR A N 1
ATOM 997 C CA . TYR A 1 135 ? 78.241 20.256 4.812 1.00 49.23 157 TYR A CA 1
ATOM 998 C C . TYR A 1 135 ? 78.564 18.795 5.031 1.00 54.27 157 TYR A C 1
ATOM 999 O O . TYR A 1 135 ? 78.238 17.948 4.198 1.00 54.16 157 TYR A O 1
ATOM 1008 N N . ARG A 1 136 ? 79.187 18.506 6.185 1.00 51.90 158 ARG A N 1
ATOM 1009 C CA . ARG A 1 136 ? 79.537 17.163 6.635 1.00 53.01 158 ARG A CA 1
ATOM 1010 C C . ARG A 1 136 ? 79.102 16.974 8.095 1.00 60.73 158 ARG A C 1
ATOM 1011 O O . ARG A 1 136 ? 79.004 17.937 8.865 1.00 59.18 158 ARG A O 1
ATOM 1027 N N . GLN A 1 138 ? 79.580 13.887 11.379 1.00 65.57 160 GLN A N 1
ATOM 1028 C CA . GLN A 1 138 ? 80.027 12.661 12.000 1.00 66.44 160 GLN A CA 1
ATOM 1029 C C . GLN A 1 138 ? 78.950 12.395 13.024 1.00 69.25 160 GLN A C 1
ATOM 1030 O O . GLN A 1 138 ? 78.902 13.058 14.061 1.00 70.64 160 GLN A O 1
ATOM 1036 N N . ALA A 1 139 ? 77.992 11.555 12.661 1.00 63.06 161 ALA A N 1
ATOM 1037 C CA . ALA A 1 139 ? 76.839 11.287 13.498 1.00 62.58 161 ALA A CA 1
ATOM 1038 C C . ALA A 1 139 ? 77.160 10.459 14.761 1.00 72.34 161 ALA A C 1
ATOM 1039 O O . ALA A 1 139 ? 77.890 9.462 14.703 1.00 75.83 161 ALA A O 1
ATOM 1041 N N . SER A 1 140 ? 76.568 10.897 15.893 1.00 68.70 162 SER A N 1
ATOM 1042 C CA . SER A 1 140 ? 76.559 10.277 17.222 1.00 70.46 162 SER A CA 1
ATOM 1043 C C . SER A 1 140 ? 75.310 9.406 17.350 1.00 73.68 162 SER A C 1
ATOM 1044 O O . SER A 1 140 ? 75.317 8.395 18.064 1.00 76.72 162 SER A O 1
ATOM 1047 N N . LYS A 1 141 ? 74.211 9.848 16.690 1.00 65.22 163 LYS A N 1
ATOM 1048 C CA . LYS A 1 141 ? 72.903 9.213 16.738 1.00 63.05 163 LYS A CA 1
ATOM 1049 C C . LYS A 1 141 ? 72.116 9.452 15.453 1.00 63.54 163 LYS A C 1
ATOM 1050 O O . LYS A 1 141 ? 72.071 10.571 14.926 1.00 61.93 163 LYS A O 1
ATOM 1056 N N . VAL A 1 142 ? 71.518 8.371 14.947 1.00 58.45 164 VAL A N 1
ATOM 1057 C CA . VAL A 1 142 ? 70.620 8.325 13.795 1.00 55.89 164 VAL A CA 1
ATOM 1058 C C . VAL A 1 142 ? 69.398 7.590 14.307 1.00 64.02 164 VAL A C 1
ATOM 1059 O O . VAL A 1 142 ? 69.481 6.420 14.670 1.00 68.48 164 VAL A O 1
ATOM 1063 N N . THR A 1 143 ? 68.317 8.320 14.483 1.00 59.45 165 THR A N 1
ATOM 1064 C CA . THR A 1 143 ? 67.095 7.822 15.086 1.00 59.88 165 THR A CA 1
ATOM 1065 C C . THR A 1 143 ? 65.919 8.187 14.204 1.00 61.92 165 THR A C 1
ATOM 1066 O O . THR A 1 143 ? 65.894 9.290 13.652 1.00 57.74 165 THR A O 1
ATOM 1070 N N . PRO A 1 144 ? 64.926 7.273 14.058 1.00 60.22 166 PRO A N 1
ATOM 1071 C CA . PRO A 1 144 ? 63.760 7.595 13.222 1.00 58.21 166 PRO A CA 1
ATOM 1072 C C . PRO A 1 144 ? 63.002 8.816 13.724 1.00 60.77 166 PRO A C 1
ATOM 1073 O O . PRO A 1 144 ? 62.918 9.049 14.934 1.00 61.53 166 PRO A O 1
ATOM 1077 N N . TYR A 1 145 ? 62.510 9.628 12.772 1.00 55.60 167 TYR A N 1
ATOM 1078 C CA . TYR A 1 145 ? 61.682 10.811 13.008 1.00 54.64 167 TYR A CA 1
ATOM 1079 C C . TYR A 1 145 ? 60.344 10.306 13.505 1.00 63.37 167 TYR A C 1
ATOM 1080 O O . TYR A 1 145 ? 59.646 9.572 12.795 1.00 63.69 167 TYR A O 1
ATOM 1089 N N . GLU A 1 146 ? 60.015 10.636 14.743 1.00 63.28 168 GLU A N 1
ATOM 1090 C CA . GLU A 1 146 ? 58.791 10.137 15.325 1.00 65.72 168 GLU A CA 1
ATOM 1091 C C . GLU A 1 146 ? 57.659 11.117 15.111 1.00 70.36 168 GLU A C 1
ATOM 1092 O O . GLU A 1 146 ? 57.785 12.329 15.394 1.00 69.50 168 GLU A O 1
ATOM 1098 N N . TYR A 1 147 ? 56.552 10.571 14.572 1.00 66.37 169 TYR A N 1
ATOM 1099 C CA . TYR A 1 147 ? 55.304 11.276 14.338 1.00 65.83 169 TYR A CA 1
ATOM 1100 C C . TYR A 1 147 ? 54.170 10.271 14.230 1.00 73.51 169 TYR A C 1
ATOM 1101 O O . TYR A 1 147 ? 54.260 9.339 13.430 1.00 73.80 169 TYR A O 1
ATOM 1110 N N . GLU A 1 148 ? 53.085 10.509 15.004 1.00 73.87 170 GLU A N 1
ATOM 1111 C CA . GLU A 1 148 ? 51.856 9.709 15.032 1.00 76.99 170 GLU A CA 1
ATOM 1112 C C . GLU A 1 148 ? 50.656 10.527 14.495 1.00 82.42 170 GLU A C 1
ATOM 1113 O O . GLU A 1 148 ? 50.317 11.589 15.041 1.00 82.11 170 GLU A O 1
ATOM 1119 N N . GLY A 1 149 ? 50.055 10.021 13.414 1.00 79.08 171 GLY A N 1
ATOM 1120 C CA . GLY A 1 149 ? 48.913 10.627 12.746 1.00 95.82 171 GLY A CA 1
ATOM 1121 C C . GLY A 1 149 ? 47.641 10.564 13.560 1.00 116.28 171 GLY A C 1
ATOM 1122 O O . GLY A 1 149 ? 46.936 11.566 13.671 1.00 78.21 171 GLY A O 1
#

CATH classification: 2.40.50.870

Radius of gyration: 15.02 Å; Cα contacts (8 Å, |Δi|>4): 320; chains: 1; bounding box: 34×43×46 Å

Secondary structure (DSSP, 8-state):
-PPEE--GGGGS-TTSPPP--SS--HHHHHHHHHS-SSTT-S-TT----GGGTTEEEEEEEEEEEEEE-TTS-EEEEEEESSTTBTTTBPPPPGGG-EEEEEEEEE---TTS-EEEEEEE----EE-SS-EESB--EEEEEE-----

Nearest PDB structures (foldseek):
  4hsp-assembly1_A  TM=1.007E+00  e=2.933E-31  Pseudomonas aeruginosa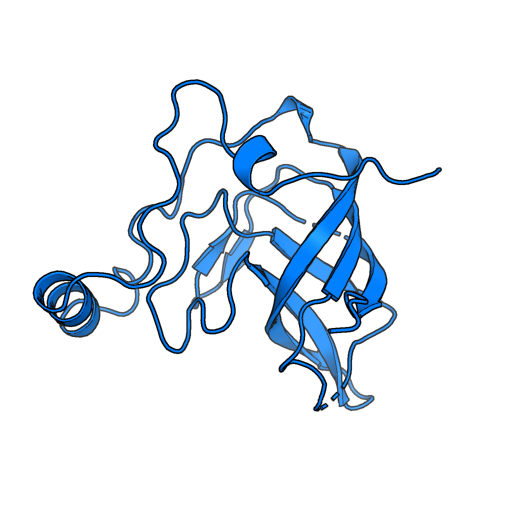 PAO1
  4iqj-assembly1_B  TM=5.517E-01  e=1.275E-01  Thermus aquaticus

B-factor: mean 66.27, std 18.83, range [34.63, 159.93]

InterPro domains:
  IPR021727 Protein of unknown function DUF3299 [PF11736] (30-165)

Solvent-accessible surface area: 8437 Å² total

Foldseek 3Di:
DDADEDELQLFADPPWDDKDDQADDPVVQVVQVVDDLQSLAVAQPTDGDQVLAFGWHKYKAAWAADDADPVRFGFWTKGAHDPQALHNHGHIHQSRIETEGEPPGHHVPRVFMWIFTGTKHQPWDDDSSGIHRIYYGPDIGTDDDDD

Organism: Pseudomonas aeruginosa (strain ATCC 15692 / DSM 22644 / CIP 104116 / JCM 14847 / LMG 12228 / 1C / PRS 101 / PAO1) (NCBI:txid208964)